Protein AF-A0A2N2NTH6-F1 (afdb_monomer)

Radius of gyration: 16.71 Å; Cα contacts (8 Å, |Δi|>4): 115; chains: 1; bounding box: 36×28×56 Å

Sequence (123 aa):
MNKSISIARGFVLLNAIIWLAFSIIVATGMHPALPDSVFYKWFLAISAFVSAAFLLLLYFLLKNQSKIAFFLTITFLILIALLTMMDDLGWIDFLVLVVTLIPVVILIKEREWFLKTSRTSQR

Secondary structure (DSSP, 8-state):
--HHHHHHHHHHHHHHHHHHHHHHHHHTT--TTS-S-HHHHHHHHHHHHHHHHHHHHHHHHTTS--HHHHHHHHHHHHHHHHHHHHS---HHHHHHHHHHHHHHHHHHHTHHHHH--------

Mean predicted aligned error: 5.78 Å

Solvent-accessible surface area (backbone atoms only — not comparable to full-atom values): 6597 Å² total; per-residue (Å²): 129,59,68,67,56,55,50,27,36,50,36,36,41,50,50,16,51,52,31,38,52,48,14,52,37,36,63,71,62,69,46,89,85,61,71,86,48,65,67,58,34,50,52,50,15,50,53,26,38,53,50,14,53,50,31,47,50,44,39,59,42,60,76,46,71,35,52,64,40,51,53,51,46,44,54,49,38,51,52,50,39,52,54,48,64,73,43,88,75,42,76,65,43,51,51,52,37,51,53,43,46,52,29,44,56,47,47,64,73,49,37,63,71,31,61,60,69,77,89,72,74,97,125

pLDDT: mean 88.42, std 12.05, range [39.12, 97.62]

Structure (mmCIF, N/CA/C/O backbone):
data_AF-A0A2N2NTH6-F1
#
_entry.id   AF-A0A2N2NTH6-F1
#
loop_
_atom_site.group_PDB
_atom_site.id
_atom_site.type_symbol
_atom_site.label_atom_id
_atom_site.label_alt_id
_atom_site.label_comp_id
_atom_site.label_asym_id
_atom_site.label_entity_id
_atom_site.label_seq_id
_atom_site.pdbx_PDB_ins_code
_atom_site.Cartn_x
_atom_site.Cartn_y
_atom_site.Cartn_z
_atom_site.occupancy
_atom_site.B_iso_or_equiv
_atom_site.auth_seq_id
_atom_site.auth_comp_id
_atom_site.auth_asym_id
_atom_site.auth_atom_id
_atom_site.pdbx_PDB_model_num
ATOM 1 N N . MET A 1 1 ? -4.672 -6.444 20.009 1.00 66.38 1 MET A N 1
ATOM 2 C CA . MET A 1 1 ? -4.929 -6.060 18.601 1.00 66.38 1 MET A CA 1
ATOM 3 C C . MET A 1 1 ? -5.855 -7.112 18.011 1.00 66.38 1 MET 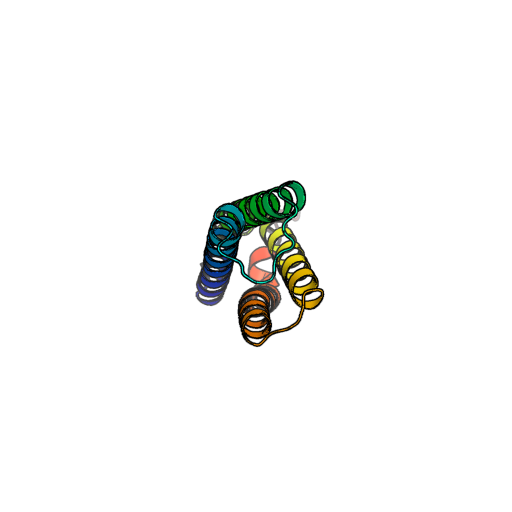A C 1
ATOM 5 O O . MET A 1 1 ? -5.578 -8.289 18.218 1.00 66.38 1 MET A O 1
ATOM 9 N N . ASN A 1 2 ? -6.963 -6.725 17.371 1.00 80.19 2 ASN A N 1
ATOM 10 C CA . ASN A 1 2 ? -7.907 -7.687 16.787 1.00 80.19 2 ASN A CA 1
ATOM 11 C C . ASN A 1 2 ? -7.186 -8.546 15.736 1.00 80.19 2 ASN A C 1
ATOM 13 O O . ASN A 1 2 ? -6.356 -8.025 14.986 1.00 80.19 2 ASN A O 1
ATOM 17 N N . LYS A 1 3 ? -7.501 -9.848 15.664 1.00 88.50 3 LYS A N 1
ATOM 18 C CA . LYS A 1 3 ? -6.891 -10.761 14.678 1.00 88.50 3 LYS A CA 1
ATOM 19 C C . LYS A 1 3 ? -7.094 -10.243 13.245 1.00 88.50 3 LYS A C 1
ATOM 21 O O . LYS A 1 3 ? -6.133 -10.202 12.485 1.00 88.50 3 LYS A O 1
ATOM 26 N N . SER A 1 4 ? -8.285 -9.726 12.932 1.00 89.69 4 SER A N 1
ATOM 27 C CA . SER A 1 4 ? -8.626 -9.092 11.648 1.00 89.69 4 SER A CA 1
ATOM 28 C C . SER A 1 4 ? -7.677 -7.947 11.277 1.00 89.69 4 SER A C 1
ATOM 30 O O . SER A 1 4 ? -7.194 -7.869 10.154 1.00 89.69 4 SER A O 1
ATOM 32 N N . ILE A 1 5 ? -7.340 -7.081 12.236 1.00 89.38 5 ILE A N 1
ATOM 33 C CA . ILE A 1 5 ? -6.459 -5.927 12.003 1.00 89.38 5 ILE A CA 1
ATOM 34 C C . ILE A 1 5 ? -5.021 -6.386 11.773 1.00 89.38 5 ILE A C 1
ATOM 36 O O . ILE A 1 5 ? -4.321 -5.823 10.937 1.00 89.38 5 ILE A O 1
ATOM 40 N N . SER A 1 6 ? -4.586 -7.448 12.456 1.00 92.38 6 SER A N 1
ATOM 41 C CA . SER A 1 6 ? -3.291 -8.073 12.171 1.00 92.38 6 SER A CA 1
ATOM 42 C C . SER A 1 6 ? -3.221 -8.604 10.739 1.00 92.38 6 SER A C 1
ATOM 44 O O . SER A 1 6 ? -2.197 -8.437 10.083 1.00 92.38 6 SER A O 1
ATOM 46 N N . ILE A 1 7 ? -4.311 -9.202 10.248 1.00 94.25 7 ILE A N 1
ATOM 47 C CA . ILE A 1 7 ? -4.420 -9.686 8.867 1.00 94.25 7 ILE A CA 1
ATOM 48 C C . ILE A 1 7 ? -4.374 -8.505 7.891 1.00 94.25 7 ILE A C 1
ATOM 50 O O . ILE A 1 7 ? -3.555 -8.518 6.978 1.00 94.25 7 ILE A O 1
ATOM 54 N N . ALA A 1 8 ? -5.162 -7.446 8.117 1.00 94.56 8 ALA A N 1
ATOM 55 C CA . ALA A 1 8 ? -5.131 -6.244 7.278 1.00 94.56 8 ALA A CA 1
ATOM 56 C C . ALA A 1 8 ? -3.729 -5.621 7.214 1.00 94.56 8 ALA A C 1
ATOM 58 O O . ALA A 1 8 ? -3.255 -5.275 6.137 1.00 94.56 8 ALA A O 1
ATOM 59 N N . ARG A 1 9 ? -3.025 -5.547 8.351 1.00 94.75 9 ARG A N 1
ATOM 60 C CA . ARG A 1 9 ? -1.625 -5.100 8.405 1.00 94.75 9 ARG A CA 1
ATOM 61 C C . ARG A 1 9 ? -0.705 -6.004 7.586 1.00 94.75 9 ARG A C 1
ATOM 63 O O . ARG A 1 9 ? 0.144 -5.489 6.870 1.00 94.75 9 ARG A O 1
ATOM 70 N N . GLY A 1 10 ? -0.893 -7.321 7.649 1.00 96.12 10 GLY A N 1
ATOM 71 C CA . GLY A 1 10 ? -0.173 -8.272 6.800 1.00 96.12 10 GLY A CA 1
ATOM 72 C C . GLY A 1 10 ? -0.375 -7.993 5.308 1.00 96.12 10 GLY A C 1
ATOM 73 O O . GLY A 1 10 ? 0.598 -7.946 4.563 1.00 96.12 10 GLY A O 1
ATOM 74 N N . PHE A 1 11 ? -1.607 -7.710 4.880 1.00 96.44 11 PHE A N 1
ATOM 75 C CA . PHE A 1 11 ? -1.892 -7.328 3.493 1.00 96.44 11 PHE A CA 1
ATOM 76 C C . PHE A 1 11 ? -1.298 -5.967 3.107 1.00 96.44 11 PHE A C 1
ATOM 78 O O . PHE A 1 11 ? -0.789 -5.823 2.000 1.00 96.44 11 PHE A O 1
ATOM 85 N N . VAL A 1 12 ? -1.306 -4.972 4.000 1.00 96.50 12 VAL A N 1
ATOM 86 C CA . VAL A 1 12 ? -0.625 -3.685 3.755 1.00 96.50 12 VAL A CA 1
ATOM 87 C C . VAL A 1 12 ? 0.881 -3.891 3.584 1.00 96.50 12 VAL A C 1
ATOM 89 O O . VAL A 1 12 ? 1.477 -3.319 2.674 1.00 96.50 12 VAL A O 1
ATOM 92 N N . LEU A 1 13 ? 1.491 -4.751 4.404 1.00 97.31 13 LEU A N 1
ATOM 93 C CA . LEU A 1 13 ? 2.902 -5.110 4.269 1.00 97.31 13 LEU A CA 1
ATOM 94 C C . LEU A 1 13 ? 3.177 -5.849 2.953 1.00 97.31 13 LEU A C 1
ATOM 96 O O . LEU A 1 13 ? 4.159 -5.550 2.282 1.00 97.31 13 LEU A O 1
ATOM 100 N N . LEU A 1 14 ? 2.298 -6.771 2.556 1.00 97.25 14 LEU A N 1
ATOM 101 C CA . LEU A 1 14 ? 2.399 -7.454 1.268 1.00 97.25 14 LEU A CA 1
ATOM 102 C C . LEU A 1 14 ? 2.343 -6.458 0.102 1.00 97.25 14 LEU A C 1
ATOM 104 O O . LEU A 1 14 ? 3.176 -6.536 -0.795 1.00 97.25 14 LEU A O 1
ATOM 108 N N . ASN A 1 15 ? 1.435 -5.478 0.148 1.00 96.88 15 ASN A N 1
ATOM 109 C CA . ASN A 1 15 ? 1.398 -4.396 -0.840 1.00 96.88 15 ASN A CA 1
ATOM 110 C C . ASN A 1 15 ? 2.713 -3.600 -0.839 1.00 96.88 15 ASN A C 1
ATOM 112 O O . ASN A 1 15 ? 3.244 -3.320 -1.907 1.00 96.88 15 ASN A O 1
ATOM 116 N N . ALA A 1 16 ? 3.284 -3.289 0.330 1.00 97.12 16 ALA A N 1
ATOM 117 C CA . ALA A 1 16 ? 4.570 -2.592 0.404 1.00 97.12 16 ALA A CA 1
ATOM 118 C C . ALA A 1 16 ? 5.689 -3.379 -0.301 1.00 97.12 16 ALA A C 1
ATOM 120 O O . ALA A 1 16 ? 6.481 -2.799 -1.040 1.00 97.12 16 ALA A O 1
ATOM 121 N N . ILE A 1 17 ? 5.726 -4.703 -0.116 1.00 97.62 17 ILE A N 1
ATOM 122 C CA . ILE A 1 17 ? 6.698 -5.590 -0.769 1.00 97.62 17 ILE A CA 1
ATOM 123 C C . ILE A 1 17 ? 6.479 -5.626 -2.285 1.00 97.62 17 ILE A C 1
ATOM 125 O O . ILE A 1 17 ? 7.450 -5.519 -3.028 1.00 97.62 17 ILE A O 1
ATOM 129 N N . ILE A 1 18 ? 5.230 -5.737 -2.750 1.00 95.44 18 ILE A N 1
ATOM 130 C CA . ILE A 1 18 ? 4.893 -5.732 -4.184 1.00 95.44 18 ILE A CA 1
ATOM 131 C C . ILE A 1 18 ? 5.363 -4.428 -4.839 1.00 95.44 18 ILE A C 1
ATOM 133 O O . ILE A 1 18 ? 6.070 -4.462 -5.843 1.00 95.44 18 ILE A O 1
ATOM 137 N N . TRP A 1 19 ? 5.037 -3.282 -4.239 1.00 95.56 19 TRP A N 1
ATOM 138 C CA . TRP A 1 19 ? 5.433 -1.968 -4.749 1.00 95.56 19 TRP A CA 1
ATOM 139 C C . TRP A 1 19 ? 6.955 -1.760 -4.726 1.00 95.56 19 TRP A C 1
ATOM 141 O O . TRP A 1 19 ? 7.513 -1.160 -5.646 1.00 95.56 19 TRP A O 1
ATOM 151 N N . LEU A 1 20 ? 7.650 -2.304 -3.722 1.00 96.50 20 LEU A N 1
ATOM 152 C CA . LEU A 1 20 ? 9.112 -2.280 -3.664 1.00 96.50 20 LEU A CA 1
ATOM 153 C C . LEU A 1 20 ? 9.736 -3.154 -4.760 1.00 96.50 20 LEU A C 1
ATOM 155 O O . LEU A 1 20 ? 10.670 -2.722 -5.432 1.00 96.50 20 LEU A O 1
ATOM 159 N N . ALA A 1 21 ? 9.209 -4.362 -4.965 1.00 95.00 21 ALA A N 1
ATOM 160 C CA . ALA A 1 21 ? 9.656 -5.251 -6.031 1.00 95.00 21 ALA A CA 1
ATOM 161 C C . ALA A 1 21 ? 9.440 -4.608 -7.408 1.00 95.00 21 ALA A C 1
ATOM 163 O O . ALA A 1 21 ? 10.357 -4.604 -8.227 1.00 95.00 21 ALA A O 1
ATOM 164 N N . PHE A 1 22 ? 8.277 -3.987 -7.632 1.00 91.88 22 PHE A N 1
ATOM 165 C CA . PHE A 1 22 ? 7.989 -3.240 -8.854 1.00 91.88 22 PHE A CA 1
ATOM 166 C C . PHE A 1 22 ? 8.987 -2.097 -9.066 1.00 91.88 22 PHE A C 1
ATOM 168 O O . PHE A 1 22 ? 9.579 -1.998 -10.137 1.00 91.88 22 PHE A O 1
ATOM 175 N N . SER A 1 23 ? 9.266 -1.296 -8.032 1.00 94.19 23 SER A N 1
ATOM 176 C CA . SER A 1 23 ? 10.283 -0.239 -8.095 1.00 94.19 23 SER A CA 1
ATOM 177 C C . SER A 1 23 ? 11.645 -0.758 -8.574 1.00 94.19 23 SER A C 1
ATOM 179 O O . SER A 1 23 ? 12.246 -0.168 -9.472 1.00 94.19 23 SER A O 1
ATOM 181 N N . ILE A 1 24 ? 12.107 -1.893 -8.036 1.00 93.75 24 ILE A N 1
ATOM 182 C CA . ILE A 1 24 ? 13.385 -2.514 -8.417 1.00 93.75 24 ILE A CA 1
ATOM 183 C C . ILE A 1 24 ? 13.347 -3.011 -9.868 1.00 93.75 24 ILE A C 1
ATOM 185 O O . ILE A 1 24 ? 14.288 -2.766 -10.624 1.00 93.75 24 ILE A O 1
ATOM 189 N N . ILE A 1 25 ? 12.268 -3.683 -10.279 1.00 91.75 25 ILE A N 1
ATOM 190 C CA . ILE A 1 25 ? 12.092 -4.191 -11.650 1.00 91.75 25 ILE A CA 1
ATOM 191 C C . ILE A 1 25 ? 12.133 -3.040 -12.663 1.00 91.75 25 ILE A C 1
ATOM 193 O O . ILE A 1 25 ? 12.804 -3.136 -13.691 1.00 91.75 25 ILE A O 1
ATOM 197 N N . VAL A 1 26 ? 11.462 -1.928 -12.358 1.00 90.94 26 VAL A N 1
ATOM 198 C CA . VAL A 1 26 ? 11.448 -0.742 -13.219 1.00 90.94 26 VAL A CA 1
ATOM 199 C C . VAL A 1 26 ? 12.815 -0.054 -13.242 1.00 90.94 26 VAL A C 1
ATOM 201 O O . VAL A 1 26 ? 13.317 0.261 -14.321 1.00 90.94 26 VAL A O 1
ATOM 204 N N . ALA A 1 27 ? 13.454 0.133 -12.083 1.00 89.12 27 ALA A N 1
ATOM 205 C CA . ALA A 1 27 ? 14.763 0.785 -11.974 1.00 89.12 27 ALA A CA 1
ATOM 206 C C . ALA A 1 27 ? 15.877 0.025 -12.713 1.00 89.12 27 ALA A C 1
ATOM 208 O O . ALA A 1 27 ? 16.787 0.633 -13.269 1.00 89.12 27 ALA A O 1
ATOM 209 N N . THR A 1 28 ? 15.798 -1.306 -12.736 1.00 88.94 28 THR A N 1
ATOM 210 C CA . THR A 1 28 ? 16.750 -2.181 -13.440 1.00 88.94 28 THR A CA 1
ATOM 211 C C . THR A 1 28 ? 16.430 -2.351 -14.926 1.00 88.94 28 THR A C 1
ATOM 213 O O . THR A 1 28 ? 17.184 -3.005 -15.641 1.00 88.94 28 THR A O 1
ATOM 216 N N . GLY A 1 29 ? 15.327 -1.769 -15.410 1.00 83.56 29 GLY A N 1
ATOM 217 C CA . GLY A 1 29 ? 14.907 -1.890 -16.804 1.00 83.56 29 GLY A CA 1
ATOM 218 C C . GLY A 1 29 ? 14.440 -3.295 -17.190 1.00 83.56 29 GLY A C 1
ATOM 219 O O . GLY A 1 29 ? 14.336 -3.585 -18.377 1.00 83.56 29 GLY A O 1
ATOM 220 N N . MET A 1 30 ? 14.138 -4.156 -16.214 1.00 82.12 30 MET A N 1
ATOM 221 C CA . MET A 1 30 ? 13.667 -5.524 -16.452 1.00 82.12 30 MET A CA 1
ATOM 222 C C . MET A 1 30 ? 12.185 -5.591 -16.846 1.00 82.12 30 MET A C 1
ATOM 224 O O . MET A 1 30 ? 11.690 -6.677 -17.131 1.00 82.12 30 MET A O 1
ATOM 228 N N . HIS A 1 31 ? 11.463 -4.465 -16.852 1.00 74.88 31 HIS A N 1
ATOM 229 C CA . HIS A 1 31 ? 10.055 -4.421 -17.243 1.00 74.88 31 HIS A CA 1
ATOM 230 C C . HIS A 1 31 ? 9.910 -4.327 -18.776 1.00 74.88 31 HIS A C 1
ATOM 232 O O . HIS A 1 31 ? 10.153 -3.254 -19.337 1.00 74.88 31 HIS A O 1
ATOM 238 N N . PRO A 1 32 ? 9.483 -5.399 -19.472 1.00 68.62 32 PRO A N 1
ATOM 239 C CA . PRO A 1 32 ? 9.515 -5.468 -20.936 1.00 68.62 32 PRO A CA 1
ATOM 240 C C . PRO A 1 32 ? 8.508 -4.535 -21.625 1.00 68.62 32 PRO A C 1
ATOM 242 O O . PRO A 1 32 ? 8.667 -4.236 -22.802 1.00 68.62 32 PRO A O 1
ATOM 245 N N . ALA A 1 33 ? 7.482 -4.073 -20.903 1.00 72.06 33 ALA A N 1
ATOM 246 C CA . ALA A 1 33 ? 6.418 -3.228 -21.448 1.00 72.06 33 ALA A CA 1
ATOM 247 C C . ALA A 1 33 ? 6.652 -1.712 -21.276 1.00 72.06 33 ALA A C 1
ATOM 249 O O . ALA A 1 33 ? 5.817 -0.921 -21.704 1.00 72.06 33 ALA A O 1
ATOM 250 N N . LEU A 1 34 ? 7.746 -1.279 -20.629 1.00 73.19 34 LEU A N 1
ATOM 251 C CA . LEU A 1 34 ? 7.958 0.150 -20.375 1.00 73.19 34 LEU A CA 1
ATOM 252 C C . LEU A 1 34 ? 8.654 0.860 -21.548 1.00 73.19 34 LEU A C 1
ATOM 254 O O . LEU A 1 34 ? 9.645 0.340 -22.060 1.00 73.19 34 LEU A O 1
ATOM 258 N N . PRO A 1 35 ? 8.218 2.084 -21.914 1.00 75.50 35 PRO A N 1
ATOM 259 C CA . PRO A 1 35 ? 8.886 2.901 -22.923 1.00 75.50 35 PRO A CA 1
ATOM 260 C C . PRO A 1 35 ? 10.370 3.113 -22.609 1.00 75.50 35 PRO A C 1
ATOM 262 O O . PRO A 1 35 ? 10.739 3.297 -21.449 1.00 75.50 35 PRO A O 1
ATOM 265 N N . ASP A 1 36 ? 11.216 3.221 -23.635 1.00 74.19 36 ASP A N 1
ATOM 266 C CA . ASP A 1 36 ? 12.668 3.434 -23.484 1.00 74.19 36 ASP A CA 1
ATOM 267 C C . ASP A 1 36 ? 13.078 4.810 -22.938 1.00 74.19 36 ASP A C 1
ATOM 269 O O . ASP A 1 36 ? 14.261 5.088 -22.735 1.00 74.19 36 ASP A O 1
ATOM 273 N N . SER A 1 37 ? 12.108 5.664 -22.618 1.00 85.06 37 SER A N 1
ATOM 274 C CA . SER A 1 37 ? 12.352 6.920 -21.918 1.00 85.06 37 SER A CA 1
ATOM 275 C C . SER A 1 37 ? 12.945 6.668 -20.529 1.00 85.06 37 SER A C 1
ATOM 277 O O . SER A 1 37 ? 12.260 6.249 -19.594 1.00 85.06 37 SER A O 1
ATOM 279 N N . VAL A 1 38 ? 14.230 6.996 -20.378 1.00 84.94 38 VAL A N 1
ATOM 280 C CA . VAL A 1 38 ? 14.964 6.916 -19.105 1.00 84.94 38 VAL A CA 1
ATOM 281 C C . VAL A 1 38 ? 14.266 7.734 -18.016 1.00 84.94 38 VAL A C 1
ATOM 283 O O . VAL A 1 38 ? 14.126 7.270 -16.887 1.00 84.94 38 VAL A O 1
ATOM 286 N N . PHE A 1 39 ? 13.770 8.926 -18.360 1.00 88.12 39 PHE A N 1
ATOM 287 C CA . PHE A 1 39 ? 13.043 9.783 -17.424 1.00 88.12 39 PHE A CA 1
ATOM 288 C C . PHE A 1 39 ? 11.768 9.108 -16.901 1.00 88.12 39 PHE A C 1
ATOM 290 O O . PHE A 1 39 ? 11.524 9.101 -15.696 1.00 88.12 39 PHE A O 1
ATOM 297 N N . TYR A 1 40 ? 10.983 8.494 -17.791 1.00 87.12 40 TYR A N 1
ATOM 298 C CA . TYR A 1 40 ? 9.740 7.819 -17.420 1.00 87.12 40 TYR A CA 1
ATOM 299 C C . TYR A 1 40 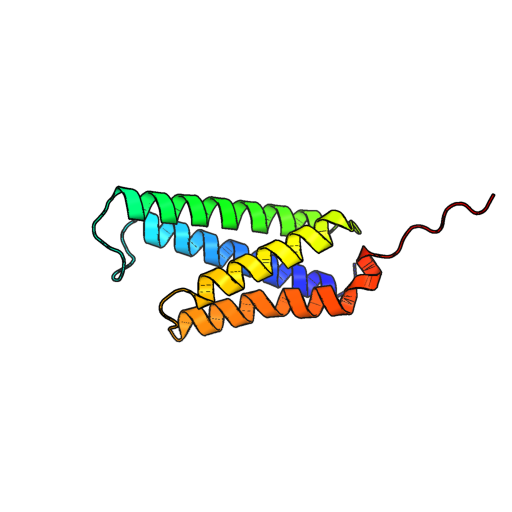? 9.994 6.612 -16.503 1.00 87.12 40 TYR A C 1
ATOM 301 O O . TYR A 1 40 ? 9.325 6.467 -15.480 1.00 87.12 40 TYR A O 1
ATOM 309 N N . LYS A 1 41 ? 11.021 5.803 -16.808 1.00 88.69 41 LYS A N 1
ATOM 310 C CA . LYS A 1 41 ? 11.441 4.668 -15.964 1.00 88.69 41 LYS A CA 1
ATOM 311 C C . LYS A 1 41 ? 11.802 5.129 -14.548 1.00 88.69 41 LYS A C 1
ATOM 313 O O . LYS A 1 41 ? 11.279 4.590 -13.575 1.00 88.69 41 LYS A O 1
ATOM 318 N N . TRP A 1 42 ? 12.637 6.161 -14.410 1.00 90.44 42 TRP A N 1
ATOM 319 C CA . TRP A 1 42 ? 13.015 6.681 -13.090 1.00 90.44 42 TRP A CA 1
ATOM 320 C C . TRP A 1 42 ? 11.843 7.301 -12.333 1.00 90.44 42 TRP A C 1
ATOM 322 O O . TRP A 1 42 ? 11.720 7.085 -11.128 1.00 90.44 42 TRP A O 1
ATOM 332 N N . PHE A 1 43 ? 10.957 8.022 -13.023 1.00 92.00 43 PHE A N 1
ATOM 333 C CA . PHE A 1 43 ? 9.759 8.583 -12.406 1.00 92.00 43 PHE A CA 1
ATOM 334 C C . PHE A 1 43 ? 8.865 7.488 -11.809 1.00 92.00 43 PHE A C 1
ATOM 336 O O . PHE A 1 43 ? 8.461 7.594 -10.648 1.00 92.00 43 PHE A O 1
ATOM 343 N N . LEU A 1 44 ? 8.612 6.408 -12.556 1.00 91.56 44 LEU A N 1
ATOM 344 C CA . LEU A 1 44 ? 7.833 5.267 -12.072 1.00 91.56 44 LEU A CA 1
ATOM 345 C C . LEU A 1 44 ? 8.542 4.527 -10.935 1.00 91.56 44 LEU A C 1
ATOM 347 O O . LEU A 1 44 ? 7.919 4.247 -9.913 1.00 91.56 44 LEU A O 1
ATOM 351 N N . ALA A 1 45 ? 9.844 4.262 -11.068 1.00 93.56 45 ALA A N 1
ATOM 352 C CA . ALA A 1 45 ? 10.621 3.579 -10.038 1.00 93.56 45 ALA A CA 1
ATOM 353 C C . ALA A 1 45 ? 10.614 4.342 -8.705 1.00 93.56 45 ALA A C 1
ATOM 355 O O . ALA A 1 45 ? 10.379 3.741 -7.654 1.00 93.56 45 ALA A O 1
ATOM 356 N N . ILE A 1 46 ? 10.832 5.662 -8.740 1.00 95.38 46 ILE A N 1
ATOM 357 C CA . ILE A 1 46 ? 10.823 6.519 -7.547 1.00 95.38 46 ILE A CA 1
ATOM 358 C C . ILE A 1 46 ? 9.413 6.589 -6.960 1.00 95.38 46 ILE A C 1
ATOM 360 O O . ILE A 1 46 ? 9.247 6.396 -5.758 1.00 95.38 46 ILE A O 1
ATOM 364 N N . SER A 1 47 ? 8.390 6.802 -7.792 1.00 94.56 47 SER A N 1
ATOM 365 C CA 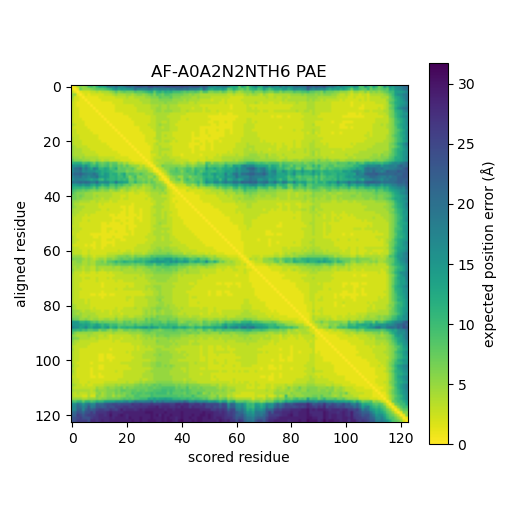. SER A 1 47 ? 6.987 6.821 -7.352 1.00 94.56 47 SER A CA 1
ATOM 366 C C . SER A 1 47 ? 6.594 5.517 -6.656 1.00 94.56 47 SER A C 1
ATOM 368 O O . SER A 1 47 ? 5.962 5.527 -5.595 1.00 94.56 47 SER A O 1
ATOM 370 N N . ALA A 1 48 ? 7.028 4.387 -7.212 1.00 94.69 48 ALA A N 1
ATOM 371 C CA . ALA A 1 48 ? 6.780 3.079 -6.638 1.00 94.69 48 ALA A CA 1
ATOM 372 C C . ALA A 1 48 ? 7.532 2.861 -5.319 1.00 94.69 48 ALA A C 1
ATOM 374 O O . ALA A 1 48 ? 6.956 2.355 -4.355 1.00 94.69 48 ALA A O 1
ATOM 375 N N . PHE A 1 49 ? 8.788 3.308 -5.241 1.00 97.12 49 PHE A N 1
ATOM 376 C CA . PHE A 1 49 ? 9.587 3.244 -4.019 1.00 97.12 49 PHE A CA 1
ATOM 377 C C . PHE A 1 49 ? 8.965 4.070 -2.888 1.00 97.12 49 PHE A C 1
ATOM 379 O O . PHE A 1 49 ? 8.821 3.591 -1.763 1.00 97.12 49 PHE A O 1
ATOM 386 N N . VAL A 1 50 ? 8.548 5.301 -3.193 1.00 97.50 50 VAL A N 1
ATOM 387 C CA . VAL A 1 50 ? 7.868 6.188 -2.241 1.00 97.50 50 VAL A CA 1
ATOM 388 C C . VAL A 1 50 ? 6.562 5.556 -1.764 1.00 97.50 50 VAL A C 1
ATOM 390 O O . VAL A 1 50 ? 6.278 5.569 -0.567 1.00 97.50 50 VAL A O 1
ATOM 393 N N . SER A 1 51 ? 5.801 4.936 -2.669 1.00 96.88 51 SER A N 1
ATOM 394 C CA . SER A 1 51 ? 4.563 4.230 -2.323 1.00 96.88 51 SER A CA 1
ATOM 395 C C . SER A 1 51 ? 4.819 3.042 -1.394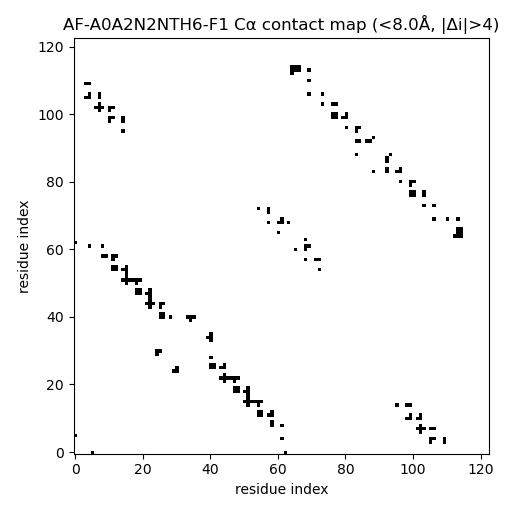 1.00 96.88 51 SER A C 1
ATOM 397 O O . SER A 1 51 ? 4.126 2.889 -0.388 1.00 96.88 51 SER A O 1
ATOM 399 N N . ALA A 1 52 ? 5.861 2.248 -1.660 1.00 97.38 52 ALA A N 1
ATOM 400 C CA . ALA A 1 52 ? 6.282 1.153 -0.790 1.00 97.38 52 ALA A CA 1
ATOM 401 C C . ALA A 1 52 ? 6.694 1.643 0.607 1.00 97.38 52 ALA A C 1
ATOM 403 O O . ALA A 1 52 ? 6.245 1.099 1.619 1.00 97.38 52 ALA A O 1
ATOM 404 N N . ALA A 1 53 ? 7.503 2.705 0.677 1.00 97.56 53 ALA A N 1
ATOM 405 C CA . ALA A 1 53 ? 7.920 3.312 1.938 1.00 97.56 53 ALA A CA 1
ATOM 406 C C . ALA A 1 53 ? 6.721 3.857 2.731 1.00 97.56 53 ALA A C 1
ATOM 408 O O . ALA A 1 53 ? 6.634 3.669 3.948 1.00 97.56 53 ALA A O 1
ATOM 409 N N . PHE A 1 54 ? 5.759 4.479 2.047 1.00 97.50 54 PHE A N 1
ATOM 410 C CA . PHE A 1 54 ? 4.551 4.996 2.677 1.00 97.50 54 PHE A CA 1
ATOM 411 C C . PHE A 1 54 ? 3.629 3.875 3.178 1.00 97.50 54 PHE A C 1
ATOM 413 O O . PHE A 1 54 ? 3.139 3.946 4.303 1.00 97.50 54 PHE A O 1
ATOM 420 N N . LEU A 1 55 ? 3.454 2.786 2.421 1.00 97.38 55 LEU A N 1
ATOM 421 C CA . LEU A 1 55 ? 2.727 1.597 2.889 1.00 97.38 55 LEU A CA 1
ATOM 422 C C . LEU A 1 55 ? 3.387 0.968 4.116 1.00 97.38 55 LEU A C 1
ATOM 424 O O . LEU A 1 55 ? 2.696 0.572 5.054 1.00 97.38 55 LEU A O 1
ATOM 428 N N . LEU A 1 56 ? 4.719 0.909 4.142 1.00 97.38 56 LEU A N 1
ATOM 429 C CA . LEU A 1 56 ? 5.460 0.413 5.296 1.00 97.38 56 LEU A CA 1
ATOM 430 C C . LEU A 1 56 ? 5.242 1.305 6.529 1.00 97.38 56 LEU A C 1
ATOM 432 O O . LEU A 1 56 ? 5.013 0.799 7.628 1.00 97.38 56 LEU A O 1
ATOM 436 N N . LEU A 1 57 ? 5.233 2.628 6.352 1.00 96.56 57 LEU A N 1
ATOM 437 C CA . LEU A 1 57 ? 4.865 3.570 7.408 1.00 96.56 57 LEU A CA 1
ATOM 438 C C . LEU A 1 57 ? 3.436 3.302 7.914 1.00 96.56 57 LEU A C 1
ATOM 440 O O . LEU A 1 57 ? 3.224 3.154 9.119 1.00 96.56 57 LEU A O 1
ATOM 444 N N . LEU A 1 58 ? 2.462 3.158 7.010 1.00 94.69 58 LEU A N 1
ATOM 445 C CA . LEU A 1 58 ? 1.068 2.846 7.352 1.00 94.69 58 LEU A CA 1
ATOM 446 C C . LEU A 1 58 ? 0.930 1.506 8.088 1.00 94.69 58 LEU A C 1
ATOM 448 O O . LEU A 1 58 ? 0.172 1.408 9.054 1.00 94.69 58 LEU A O 1
ATOM 452 N N . TYR A 1 59 ? 1.713 0.492 7.714 1.00 95.69 59 TYR A N 1
ATOM 453 C CA . TYR A 1 59 ? 1.778 -0.788 8.421 1.00 95.69 59 TYR A CA 1
ATOM 454 C C . TYR A 1 59 ? 2.144 -0.622 9.905 1.00 95.69 59 TYR A C 1
ATOM 456 O O . TYR A 1 59 ? 1.563 -1.296 10.771 1.00 95.69 59 TYR A O 1
ATOM 464 N N . PHE A 1 60 ? 3.085 0.271 10.222 1.00 94.69 60 PHE A N 1
ATOM 465 C CA . PHE A 1 60 ? 3.438 0.588 11.606 1.00 94.69 60 PHE A CA 1
ATOM 466 C C . PHE A 1 60 ? 2.362 1.437 12.287 1.00 94.69 60 PHE A C 1
ATOM 468 O O . PHE A 1 60 ? 1.980 1.134 13.419 1.00 94.69 60 PHE A O 1
ATOM 475 N N . LEU A 1 61 ? 1.814 2.440 11.595 1.00 91.62 61 LEU A N 1
ATOM 476 C CA . LEU A 1 61 ? 0.782 3.329 12.136 1.00 91.62 61 LEU A CA 1
ATOM 477 C C . LEU A 1 61 ? -0.524 2.598 12.474 1.00 91.62 61 LEU A C 1
ATOM 479 O O . LEU A 1 61 ? -1.146 2.915 13.485 1.00 91.62 61 LEU A O 1
ATOM 483 N N . LEU A 1 62 ? -0.913 1.588 11.692 1.00 90.81 62 LEU A N 1
ATOM 484 C CA . LEU A 1 62 ? -2.104 0.762 11.937 1.00 90.81 62 LEU A CA 1
ATOM 485 C C . LEU A 1 62 ? -2.037 -0.057 13.234 1.00 90.81 62 LEU A C 1
ATOM 487 O O . LEU A 1 62 ? -3.056 -0.587 13.678 1.00 90.81 62 LEU A O 1
ATOM 491 N N . LYS A 1 63 ? -0.858 -0.185 13.861 1.00 88.75 63 LYS A N 1
ATOM 492 C CA . LYS A 1 63 ? -0.743 -0.760 15.211 1.00 88.75 63 LYS A CA 1
ATOM 493 C C . LYS A 1 63 ? -1.442 0.123 16.250 1.00 88.75 63 LYS A C 1
ATOM 495 O O . LYS A 1 63 ? -1.929 -0.388 17.259 1.00 88.75 63 LYS A O 1
ATOM 500 N N . ASN A 1 64 ? -1.495 1.427 15.997 1.00 83.25 64 ASN A N 1
ATOM 501 C CA . ASN A 1 64 ? -2.107 2.405 16.878 1.00 83.25 64 ASN A CA 1
ATOM 502 C C . ASN A 1 64 ? -3.599 2.530 16.533 1.00 83.25 64 ASN A C 1
ATOM 504 O O . ASN A 1 64 ? -3.974 2.530 15.361 1.00 83.25 64 ASN A O 1
ATOM 508 N N . GLN A 1 65 ? -4.459 2.688 17.543 1.00 83.38 65 GLN A N 1
ATOM 509 C CA . GLN A 1 65 ? -5.903 2.947 17.382 1.00 83.38 65 GLN A CA 1
ATOM 510 C C . GLN A 1 65 ? -6.169 4.389 16.908 1.00 83.38 65 GLN A C 1
ATOM 512 O O . GLN A 1 65 ? -6.936 5.136 17.508 1.00 83.38 65 GLN A O 1
ATOM 517 N N . SER A 1 66 ? -5.472 4.822 15.859 1.00 87.06 66 SER A N 1
ATOM 518 C CA . SER A 1 66 ? -5.544 6.186 15.349 1.00 87.06 66 SER A CA 1
ATOM 519 C C . SER A 1 66 ? -6.544 6.287 14.205 1.00 87.06 66 SER A C 1
ATOM 521 O O . SER A 1 66 ? -6.430 5.589 13.195 1.00 87.06 66 SER A O 1
ATOM 523 N N . LYS A 1 67 ? -7.474 7.239 14.328 1.00 90.31 67 LYS A N 1
ATOM 524 C CA . LYS A 1 67 ? -8.395 7.624 13.249 1.00 90.31 67 LYS A CA 1
ATOM 525 C C . LYS A 1 67 ? -7.636 8.067 11.997 1.00 90.31 67 LYS A C 1
ATOM 527 O O . LYS A 1 67 ? -8.035 7.736 10.887 1.00 90.31 67 LYS A O 1
ATOM 532 N N . ILE A 1 68 ? -6.520 8.774 12.181 1.00 91.25 68 ILE A N 1
ATOM 533 C CA . ILE A 1 68 ? -5.686 9.267 11.078 1.00 91.25 68 ILE A CA 1
ATOM 534 C C . ILE A 1 68 ? -5.063 8.089 10.326 1.00 91.25 68 ILE A C 1
ATOM 536 O O . ILE A 1 68 ? -5.142 8.045 9.104 1.00 91.25 68 ILE A O 1
ATOM 540 N N . ALA A 1 69 ? -4.510 7.105 11.045 1.00 91.69 69 ALA A N 1
ATOM 541 C CA . ALA A 1 69 ? -3.925 5.912 10.427 1.00 91.69 69 ALA A CA 1
ATOM 542 C C . ALA A 1 69 ? -4.958 5.136 9.598 1.00 91.69 69 ALA A C 1
ATOM 544 O O . ALA A 1 69 ? -4.658 4.691 8.492 1.00 91.69 69 ALA A O 1
ATOM 545 N N . PHE A 1 70 ? -6.184 5.021 10.111 1.00 93.31 70 PHE A N 1
ATOM 546 C CA . PHE A 1 70 ? -7.296 4.388 9.409 1.00 93.31 70 PHE A CA 1
ATOM 547 C C . PHE A 1 70 ? -7.640 5.096 8.093 1.00 93.31 70 PHE A C 1
ATOM 549 O O . PHE A 1 70 ? -7.601 4.465 7.037 1.00 93.31 70 PHE A O 1
ATOM 556 N N . PHE A 1 71 ? -7.931 6.402 8.145 1.00 95.31 71 PHE A N 1
ATOM 557 C CA . PHE A 1 71 ? -8.316 7.157 6.951 1.00 95.31 71 PHE A CA 1
ATOM 558 C C . PHE A 1 71 ? -7.182 7.228 5.931 1.00 95.31 71 PHE A C 1
ATOM 560 O O . PHE A 1 71 ? -7.421 6.974 4.755 1.00 95.31 71 PHE A O 1
ATOM 567 N N . LEU A 1 72 ? -5.947 7.494 6.369 1.00 95.81 72 LEU A N 1
ATOM 568 C CA . LEU A 1 72 ? -4.790 7.513 5.474 1.00 95.81 72 LEU A CA 1
ATOM 569 C C . LEU A 1 72 ? -4.598 6.174 4.765 1.00 95.81 72 LEU A C 1
ATOM 571 O O . LEU A 1 72 ? -4.382 6.157 3.557 1.00 95.81 72 LEU A O 1
ATOM 575 N N . THR A 1 73 ? -4.712 5.058 5.491 1.00 95.88 73 THR A N 1
ATOM 576 C CA . THR A 1 73 ? -4.494 3.742 4.884 1.00 95.88 73 THR A CA 1
ATOM 577 C C . THR A 1 73 ? -5.574 3.404 3.868 1.00 95.88 73 THR A C 1
ATOM 579 O O . THR A 1 73 ? -5.249 2.966 2.769 1.00 95.88 73 THR A O 1
ATOM 582 N N . ILE A 1 74 ? -6.847 3.635 4.199 1.00 96.44 74 ILE A N 1
ATOM 583 C CA . ILE A 1 74 ? -7.945 3.381 3.259 1.00 96.44 74 ILE A CA 1
ATOM 584 C C . ILE A 1 74 ? -7.799 4.247 2.012 1.00 96.44 74 ILE A C 1
ATOM 586 O O . ILE A 1 74 ? -7.836 3.716 0.907 1.00 96.44 74 ILE A O 1
ATOM 590 N N . THR A 1 75 ? -7.603 5.556 2.178 1.00 96.81 75 THR A N 1
ATOM 591 C CA . THR A 1 75 ? -7.481 6.477 1.044 1.00 96.81 75 THR A CA 1
ATOM 592 C C . THR A 1 75 ? -6.314 6.089 0.145 1.00 96.81 75 THR A C 1
ATOM 594 O O . THR A 1 75 ? -6.466 6.057 -1.073 1.00 96.81 75 THR A O 1
ATOM 597 N N . PHE A 1 76 ? -5.164 5.743 0.728 1.00 97.25 76 PHE A N 1
ATOM 598 C CA . PHE A 1 76 ? -3.988 5.374 -0.051 1.00 97.25 76 PHE A CA 1
ATOM 599 C C . PHE A 1 76 ? -4.161 4.043 -0.792 1.00 97.25 76 PHE A C 1
ATOM 601 O O . PHE A 1 76 ? -3.814 3.950 -1.965 1.00 97.25 76 PHE A O 1
ATOM 608 N N . LEU A 1 77 ? -4.753 3.030 -0.152 1.00 96.81 77 LEU A N 1
ATOM 609 C CA . LEU A 1 77 ? -5.048 1.750 -0.806 1.00 96.81 77 LEU A CA 1
ATOM 610 C C . LEU A 1 77 ? -6.078 1.898 -1.933 1.00 96.81 77 LEU A C 1
ATOM 612 O O . LEU A 1 77 ? -5.932 1.261 -2.969 1.00 96.81 77 LEU A O 1
ATOM 616 N N . ILE A 1 78 ? -7.095 2.748 -1.760 1.00 96.88 78 ILE A N 1
ATOM 617 C CA . ILE A 1 78 ? -8.059 3.052 -2.828 1.00 96.88 78 ILE A CA 1
ATOM 618 C C . ILE A 1 78 ? -7.358 3.754 -3.994 1.00 96.88 78 ILE A C 1
ATOM 620 O O . ILE A 1 78 ? -7.599 3.401 -5.142 1.00 96.88 78 ILE A O 1
ATOM 624 N N . LEU A 1 79 ? -6.474 4.714 -3.715 1.00 96.06 79 LEU A 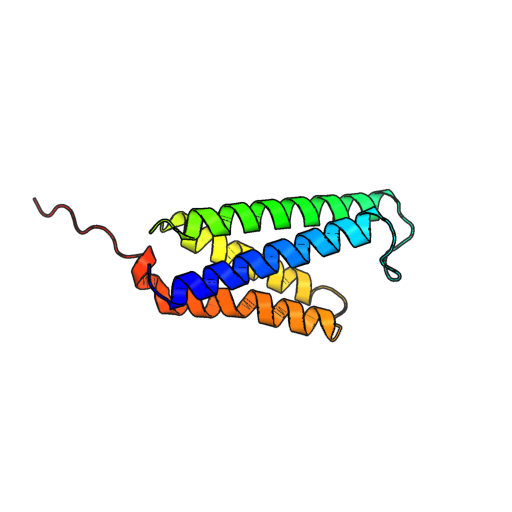N 1
ATOM 625 C CA . LEU A 1 79 ? -5.703 5.396 -4.752 1.00 96.06 79 LEU A CA 1
ATOM 626 C C . LEU A 1 79 ? -4.818 4.413 -5.529 1.00 96.06 79 LEU A C 1
ATOM 628 O O . LEU A 1 79 ? -4.828 4.440 -6.754 1.00 96.06 79 LEU A O 1
ATOM 632 N N . ILE A 1 80 ? -4.118 3.510 -4.835 1.00 94.69 80 ILE A N 1
ATOM 633 C CA . ILE A 1 80 ? -3.353 2.421 -5.462 1.00 94.69 80 ILE A CA 1
ATOM 634 C C . ILE A 1 80 ? -4.259 1.566 -6.346 1.00 94.69 80 ILE A C 1
ATOM 636 O O . ILE A 1 80 ? -3.925 1.336 -7.500 1.00 94.69 80 ILE A O 1
ATOM 640 N N . ALA A 1 81 ? -5.413 1.137 -5.832 1.00 94.56 81 ALA A N 1
ATOM 641 C CA . ALA A 1 81 ? -6.353 0.314 -6.585 1.00 94.56 81 ALA A CA 1
ATOM 642 C C . ALA A 1 81 ? -6.831 1.014 -7.869 1.00 94.56 81 ALA A C 1
ATOM 644 O O . ALA A 1 81 ? -6.882 0.388 -8.923 1.00 94.56 81 ALA A O 1
ATOM 645 N N . LEU A 1 82 ? -7.129 2.316 -7.801 1.00 94.44 82 LEU A N 1
ATOM 646 C CA . LEU A 1 82 ? -7.497 3.108 -8.976 1.00 94.44 82 LEU A CA 1
ATOM 647 C C . LEU A 1 82 ? -6.349 3.201 -9.984 1.00 94.44 82 LEU A C 1
ATOM 649 O O . LEU A 1 82 ? -6.588 3.014 -11.171 1.00 94.44 82 LEU A O 1
ATOM 653 N N . LEU A 1 83 ? -5.114 3.438 -9.527 1.00 90.69 83 LEU A N 1
ATOM 654 C CA . LEU A 1 83 ? -3.942 3.464 -10.407 1.00 90.69 83 LEU A CA 1
ATOM 655 C C . LEU A 1 83 ? -3.722 2.114 -11.098 1.00 90.69 83 LEU A C 1
ATOM 657 O O . LEU A 1 83 ? -3.496 2.090 -12.300 1.00 90.69 83 LEU A O 1
ATOM 661 N N . THR A 1 84 ? -3.858 1.002 -10.372 1.00 89.50 84 THR A N 1
ATOM 662 C CA . THR A 1 84 ? -3.765 -0.351 -10.943 1.00 89.50 84 THR A CA 1
ATOM 663 C C . THR A 1 84 ? -4.858 -0.615 -11.982 1.00 89.50 84 THR A C 1
ATOM 665 O O . THR A 1 84 ? -4.616 -1.315 -12.954 1.00 89.50 84 THR A O 1
ATOM 668 N N . MET A 1 85 ? -6.055 -0.043 -11.817 1.00 88.94 85 MET A N 1
ATOM 669 C CA . MET A 1 85 ? -7.132 -0.155 -12.810 1.00 88.94 85 MET A CA 1
ATOM 670 C C . MET A 1 85 ? -6.928 0.713 -14.055 1.00 88.94 85 MET A C 1
ATOM 672 O O . MET A 1 85 ? -7.555 0.444 -15.076 1.00 88.94 85 MET A O 1
ATOM 676 N N . MET A 1 86 ? -6.132 1.779 -13.953 1.00 87.50 86 MET A N 1
ATOM 677 C CA . MET A 1 86 ? -5.808 2.658 -15.080 1.00 87.50 86 MET A CA 1
ATOM 678 C C . MET A 1 86 ? -4.674 2.115 -15.949 1.00 87.50 86 MET A C 1
ATOM 680 O O . MET A 1 86 ? -4.475 2.624 -17.050 1.00 87.50 86 MET A O 1
ATOM 684 N N . ASP A 1 87 ? -3.930 1.134 -15.445 1.00 79.94 87 ASP A N 1
ATOM 685 C CA . ASP A 1 87 ? -2.925 0.414 -16.217 1.00 79.94 87 ASP A CA 1
ATOM 686 C C . ASP A 1 87 ? -3.586 -0.618 -17.148 1.00 79.94 87 ASP A C 1
ATOM 688 O O . ASP A 1 87 ? -4.786 -0.902 -17.043 1.00 79.94 87 ASP A O 1
ATOM 692 N N . ASP A 1 88 ? -2.806 -1.199 -18.057 1.00 77.75 88 ASP A N 1
ATOM 693 C CA . ASP A 1 88 ? -3.265 -2.302 -18.900 1.00 77.75 88 ASP A CA 1
ATOM 694 C C . ASP A 1 88 ? -3.580 -3.519 -18.019 1.00 77.75 88 ASP A C 1
ATOM 696 O O . ASP A 1 88 ? -2.692 -4.268 -17.625 1.00 77.75 88 ASP A O 1
ATOM 700 N N . LEU A 1 89 ? -4.866 -3.707 -17.697 1.00 72.75 89 LEU A N 1
ATOM 701 C CA . LEU A 1 89 ? -5.360 -4.740 -16.783 1.00 72.75 89 LEU A CA 1
ATOM 702 C C . LEU A 1 89 ? -5.018 -6.160 -17.266 1.00 72.75 89 LEU A C 1
ATOM 704 O O . LEU A 1 89 ? -5.803 -6.822 -17.952 1.00 72.75 89 LEU A O 1
ATOM 708 N N . GLY A 1 90 ? -3.856 -6.655 -16.848 1.00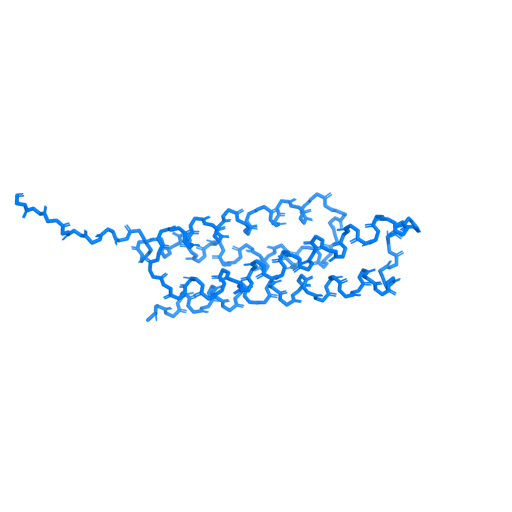 84.81 90 GLY A N 1
ATOM 709 C CA . GLY A 1 90 ? -3.454 -8.042 -16.975 1.00 84.81 90 GLY A CA 1
ATOM 710 C C . GLY A 1 90 ? -3.923 -8.896 -15.797 1.00 84.81 90 GLY A C 1
ATOM 711 O O . GLY A 1 90 ? -4.447 -8.427 -14.783 1.00 84.81 90 GLY A O 1
ATOM 712 N N . TRP A 1 91 ? -3.681 -10.205 -15.894 1.00 88.56 91 TRP A N 1
ATOM 713 C CA . TRP A 1 91 ? -3.958 -11.137 -14.794 1.00 88.56 91 TRP A CA 1
ATOM 714 C C . TRP A 1 91 ? -3.173 -10.804 -13.519 1.00 88.56 91 TRP A C 1
ATOM 716 O O . TRP A 1 91 ? -3.674 -11.020 -12.416 1.00 88.56 91 TRP A O 1
ATOM 726 N N . ILE A 1 92 ? -1.952 -10.277 -13.663 1.00 88.00 92 ILE A N 1
ATOM 727 C CA . ILE A 1 92 ? -1.113 -9.871 -12.530 1.00 88.00 92 ILE A CA 1
ATOM 728 C C . ILE A 1 92 ? -1.720 -8.645 -11.846 1.00 88.00 92 ILE A C 1
ATOM 730 O O . ILE A 1 92 ? -1.876 -8.656 -10.626 1.00 88.00 92 ILE A O 1
ATOM 734 N N . ASP A 1 93 ? -2.145 -7.642 -12.612 1.00 88.69 93 ASP A N 1
ATOM 735 C CA . ASP A 1 93 ? -2.755 -6.420 -12.078 1.00 88.69 93 ASP A CA 1
ATOM 736 C C . ASP A 1 93 ? -4.072 -6.720 -11.372 1.00 88.69 93 ASP A C 1
ATOM 738 O O . ASP A 1 93 ? -4.334 -6.191 -10.295 1.00 88.69 93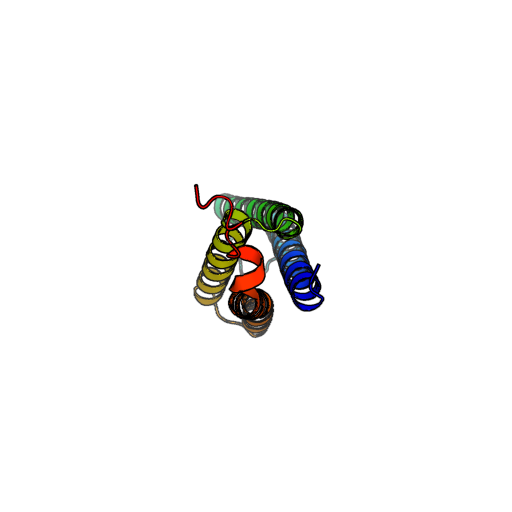 ASP A O 1
ATOM 742 N N . PHE A 1 94 ? -4.857 -7.664 -11.900 1.00 92.12 94 PHE A N 1
ATOM 743 C CA . PHE A 1 94 ? -6.052 -8.157 -11.222 1.00 92.12 94 PHE A CA 1
ATOM 744 C C . PHE A 1 94 ? -5.732 -8.788 -9.857 1.00 92.12 94 PHE A C 1
ATOM 746 O O .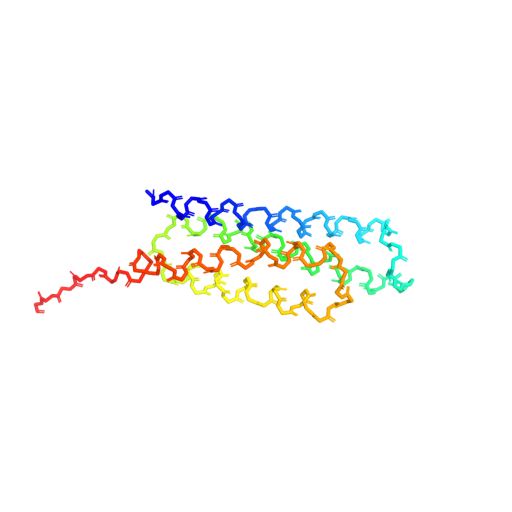 PHE A 1 94 ? -6.408 -8.504 -8.865 1.00 92.12 94 PHE A O 1
ATOM 753 N N . LEU A 1 95 ? -4.690 -9.623 -9.769 1.00 93.25 95 LEU A N 1
ATOM 754 C CA . LEU A 1 95 ? -4.267 -10.210 -8.494 1.00 93.25 95 LEU A CA 1
ATOM 755 C C . LEU A 1 95 ? -3.779 -9.140 -7.512 1.00 93.25 95 LEU A C 1
ATOM 757 O O . LEU A 1 95 ? -4.162 -9.176 -6.340 1.00 93.25 95 LEU A O 1
ATOM 761 N N . VAL A 1 96 ? -2.976 -8.181 -7.981 1.00 92.50 96 VAL A N 1
ATOM 762 C CA . VAL A 1 96 ? -2.503 -7.056 -7.163 1.00 92.50 96 VAL A CA 1
ATOM 763 C C . VAL A 1 96 ? -3.689 -6.239 -6.656 1.00 92.50 96 VAL A C 1
ATOM 765 O O . VAL A 1 96 ? -3.783 -6.003 -5.455 1.00 92.50 96 VAL A O 1
ATOM 768 N N . LEU A 1 97 ? -4.653 -5.921 -7.521 1.00 94.81 97 LEU A N 1
ATOM 769 C CA . LEU A 1 97 ? -5.876 -5.204 -7.173 1.00 94.81 97 LEU A CA 1
ATOM 770 C C . LEU A 1 97 ? -6.667 -5.922 -6.071 1.00 94.81 97 LEU A C 1
ATOM 772 O O . LEU A 1 97 ? -7.047 -5.304 -5.075 1.00 94.81 97 LEU A O 1
ATOM 776 N N . VAL A 1 98 ? -6.883 -7.236 -6.195 1.00 95.56 98 VAL A N 1
ATOM 777 C CA . VAL A 1 98 ? -7.561 -8.029 -5.155 1.00 95.56 98 VAL A CA 1
ATOM 778 C C . VAL A 1 98 ? -6.790 -7.963 -3.833 1.00 95.56 98 VAL A C 1
ATOM 780 O O . VAL A 1 98 ? -7.382 -7.708 -2.781 1.00 95.56 98 VAL A O 1
ATOM 783 N N . VAL A 1 99 ? -5.466 -8.130 -3.876 1.00 95.75 99 VAL A N 1
ATOM 784 C CA . VAL A 1 99 ? -4.584 -8.038 -2.702 1.00 95.75 99 VAL A CA 1
ATOM 785 C C . VAL A 1 99 ? -4.621 -6.645 -2.061 1.00 95.75 99 VAL A C 1
ATOM 787 O O . VAL A 1 99 ? -4.550 -6.537 -0.834 1.00 95.75 99 VAL A O 1
ATOM 790 N N . THR A 1 100 ? -4.768 -5.578 -2.845 1.00 95.69 100 THR A N 1
ATOM 791 C CA . THR A 1 100 ? -4.935 -4.202 -2.357 1.00 95.69 100 THR A CA 1
ATOM 792 C C . THR A 1 100 ? -6.313 -3.971 -1.729 1.00 95.69 100 THR A C 1
ATOM 794 O O . THR A 1 100 ? -6.414 -3.284 -0.711 1.00 95.69 100 THR A O 1
ATOM 797 N N . LEU A 1 101 ? -7.382 -4.560 -2.272 1.00 96.69 101 LEU A N 1
ATOM 798 C CA . LEU A 1 101 ? -8.755 -4.328 -1.800 1.00 96.69 101 LEU A CA 1
ATOM 799 C C . LEU A 1 101 ? -9.125 -5.126 -0.541 1.00 96.69 101 LEU A C 1
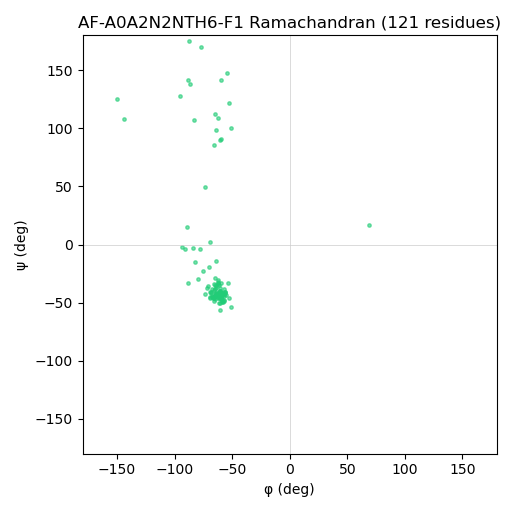ATOM 801 O O . LEU A 1 101 ? -9.919 -4.650 0.274 1.00 96.69 101 LEU A O 1
ATOM 805 N N . ILE A 1 102 ? -8.540 -6.307 -0.324 1.00 96.56 102 ILE A N 1
ATOM 806 C CA . ILE A 1 102 ? -8.768 -7.109 0.893 1.00 96.56 102 ILE A CA 1
ATOM 807 C C . ILE A 1 102 ? -8.567 -6.298 2.191 1.00 96.56 102 ILE A C 1
ATOM 809 O O . ILE A 1 102 ? -9.493 -6.264 3.013 1.00 96.56 102 ILE A O 1
ATOM 813 N N . PRO A 1 103 ? -7.422 -5.621 2.424 1.00 95.50 103 PRO A N 1
ATOM 814 C CA . PRO A 1 103 ? -7.232 -4.832 3.637 1.00 95.50 103 PRO A CA 1
ATOM 815 C C . PRO A 1 103 ? -8.231 -3.677 3.743 1.00 95.50 103 PRO A C 1
ATOM 817 O O . PRO A 1 103 ? -8.659 -3.379 4.854 1.00 95.50 103 PRO A O 1
ATOM 820 N N . VAL A 1 104 ? -8.672 -3.078 2.630 1.00 96.00 104 VAL A N 1
ATOM 821 C CA . VAL A 1 104 ? -9.710 -2.031 2.643 1.00 96.00 104 VAL A CA 1
ATOM 822 C C . VAL A 1 104 ? -11.014 -2.574 3.226 1.00 96.00 104 VAL A C 1
ATOM 824 O O . VAL A 1 104 ? -11.554 -2.000 4.173 1.00 96.00 104 VAL A O 1
ATOM 827 N N . VAL A 1 105 ? -11.490 -3.721 2.733 1.00 96.81 105 VAL A N 1
ATOM 828 C CA . VAL A 1 105 ? -12.726 -4.354 3.223 1.00 96.81 105 VAL A CA 1
ATOM 829 C C . VAL A 1 105 ? -12.617 -4.701 4.709 1.00 96.81 105 VAL A C 1
ATOM 831 O O . VAL A 1 105 ? -13.552 -4.454 5.476 1.00 96.81 105 VAL A O 1
ATOM 834 N N . ILE A 1 106 ? -11.475 -5.246 5.138 1.00 95.19 106 ILE A N 1
ATOM 835 C CA . ILE A 1 106 ? -11.247 -5.600 6.545 1.00 95.19 106 ILE A CA 1
ATOM 836 C C . ILE A 1 106 ? -11.244 -4.348 7.428 1.00 95.19 106 ILE A C 1
ATOM 838 O O . ILE A 1 106 ? -11.913 -4.331 8.461 1.00 95.19 106 ILE A O 1
ATOM 842 N N . LEU A 1 107 ? -10.530 -3.293 7.027 1.00 93.69 107 LEU A N 1
ATOM 843 C CA . LEU A 1 107 ? -10.461 -2.047 7.788 1.00 93.69 107 LEU A CA 1
ATOM 844 C C . LEU A 1 107 ? -11.848 -1.406 7.916 1.00 93.69 107 LEU A C 1
ATOM 846 O O . LEU A 1 107 ? -12.229 -1.021 9.017 1.00 93.69 107 LEU A O 1
ATOM 850 N N . ILE A 1 108 ? -12.645 -1.357 6.842 1.00 94.88 108 ILE A N 1
ATOM 851 C CA . ILE A 1 108 ? -14.015 -0.812 6.876 1.00 94.88 108 ILE A CA 1
ATOM 852 C C . ILE A 1 108 ? -14.921 -1.609 7.830 1.00 94.88 108 ILE A C 1
ATOM 854 O O . ILE A 1 108 ? -15.716 -1.018 8.574 1.00 94.88 108 ILE A O 1
ATOM 858 N N . LYS A 1 109 ? -14.801 -2.944 7.841 1.00 93.75 109 LYS A N 1
ATOM 859 C CA . LYS A 1 109 ? -15.532 -3.804 8.787 1.00 93.75 109 LYS A CA 1
ATOM 860 C C . LYS A 1 109 ? -15.133 -3.515 10.235 1.00 93.75 109 LYS A C 1
ATOM 862 O O . LYS A 1 109 ? -16.001 -3.371 11.087 1.00 93.75 109 LYS A O 1
ATOM 867 N N . GLU A 1 110 ? -13.840 -3.355 10.492 1.00 91.00 110 GLU A N 1
ATOM 868 C CA . GLU A 1 110 ? -13.270 -3.101 11.823 1.00 91.00 110 GLU A CA 1
ATOM 869 C C . GLU A 1 110 ? -13.182 -1.600 12.169 1.00 91.00 110 GLU A C 1
ATOM 871 O O . GLU A 1 110 ? -12.493 -1.218 13.118 1.00 91.00 110 GLU A O 1
ATOM 876 N N . ARG A 1 111 ? -13.880 -0.723 11.428 1.00 90.00 111 ARG A N 1
ATOM 877 C CA . ARG A 1 111 ? -13.788 0.742 11.580 1.00 90.00 111 ARG A CA 1
ATOM 878 C C . ARG A 1 111 ? -14.029 1.213 13.011 1.00 90.00 111 ARG A C 1
ATOM 880 O O . ARG A 1 111 ? -13.410 2.173 13.453 1.00 90.00 111 ARG A O 1
ATOM 887 N N . GLU A 1 112 ? -14.894 0.529 13.759 1.00 88.75 112 GLU A N 1
ATOM 888 C CA . GLU A 1 112 ? -15.215 0.886 15.143 1.00 88.75 112 GLU A CA 1
ATOM 889 C C . GLU A 1 112 ? -14.000 0.811 16.065 1.00 88.75 112 GLU A C 1
ATOM 891 O O . GLU A 1 112 ? -13.902 1.597 17.001 1.00 88.75 112 GLU A O 1
ATOM 896 N N . TRP A 1 113 ? -13.042 -0.076 15.783 1.00 84.88 113 TRP A N 1
ATOM 897 C CA . TRP A 1 113 ? -11.813 -0.193 16.565 1.00 84.88 113 TRP A CA 1
ATOM 898 C C . TRP A 1 113 ? -10.927 1.054 16.451 1.00 84.88 113 TRP A C 1
ATOM 900 O O . TRP A 1 113 ? -10.288 1.442 17.425 1.00 84.88 113 TRP A O 1
ATOM 910 N N . PHE A 1 114 ? -10.918 1.699 15.280 1.00 85.44 114 PHE A N 1
ATOM 911 C CA . PHE A 1 114 ? -10.165 2.931 15.022 1.00 85.44 114 PHE A CA 1
ATOM 912 C C . PHE A 1 114 ? -10.964 4.191 15.362 1.00 85.44 114 PHE A C 1
ATOM 914 O O . PHE A 1 114 ? -10.400 5.202 15.773 1.00 85.44 114 PHE A O 1
ATOM 921 N N . LEU A 1 115 ? -12.285 4.144 15.170 1.00 84.88 115 LEU A N 1
ATOM 922 C CA . LEU A 1 115 ? -13.181 5.284 15.342 1.00 84.88 115 LEU A CA 1
ATOM 923 C C . LEU A 1 115 ? -13.751 5.401 16.754 1.00 84.88 115 LEU A C 1
ATOM 925 O O . LEU A 1 115 ? -14.428 6.397 17.021 1.00 84.88 115 LEU A O 1
ATOM 929 N N . LYS A 1 116 ? -13.467 4.448 17.657 1.00 77.62 116 LYS A N 1
ATOM 930 C CA . LYS A 1 116 ? -13.840 4.533 19.073 1.00 77.62 116 LYS A CA 1
ATOM 931 C C . LYS A 1 116 ? -13.200 5.776 19.687 1.00 77.62 116 LYS A C 1
ATOM 933 O O . LYS A 1 116 ? -12.075 5.770 20.171 1.00 77.62 116 LYS A O 1
ATOM 938 N N . THR A 1 117 ? -13.939 6.878 19.641 1.00 56.44 117 THR A N 1
ATOM 939 C CA . THR A 1 117 ? -13.692 8.056 20.456 1.00 56.44 117 THR A CA 1
ATOM 940 C C . THR A 1 117 ? -13.610 7.568 21.893 1.00 56.44 117 THR A C 1
ATOM 942 O O . THR A 1 117 ? -14.560 6.957 22.387 1.00 56.44 117 THR A O 1
ATOM 945 N N . SER A 1 118 ? -12.488 7.822 22.561 1.00 51.47 118 SER A N 1
ATOM 946 C CA . SER A 1 118 ? -12.458 7.877 24.015 1.00 51.47 118 SER A CA 1
ATOM 947 C C . SER A 1 118 ? -13.585 8.817 24.438 1.00 51.47 118 SER A C 1
ATOM 949 O O . SER A 1 118 ? -13.466 10.034 24.303 1.00 51.47 118 SER A O 1
ATOM 951 N N . ARG A 1 119 ? -14.729 8.263 24.857 1.00 49.72 119 ARG A N 1
ATOM 952 C CA . ARG A 1 119 ? -15.736 9.024 25.595 1.00 49.72 119 ARG A CA 1
ATOM 953 C C . ARG A 1 119 ? -15.090 9.390 26.930 1.00 49.72 119 ARG A C 1
ATOM 955 O O . ARG A 1 119 ? -15.237 8.674 27.909 1.00 49.72 119 ARG A O 1
ATOM 962 N N . THR A 1 120 ? -14.356 10.490 26.926 1.00 48.41 120 THR A N 1
ATOM 963 C CA . THR A 1 120 ? -13.822 11.185 28.094 1.00 48.41 120 THR A CA 1
ATOM 964 C C . THR A 1 120 ? -13.916 12.655 27.687 1.00 48.41 120 THR A C 1
ATOM 966 O O . THR A 1 120 ? -13.257 13.050 26.737 1.00 48.41 120 THR A O 1
ATOM 969 N N . SER A 1 121 ? -14.793 13.504 28.209 1.00 44.50 121 SER A N 1
ATOM 970 C CA . SER A 1 121 ? -15.426 13.553 29.518 1.00 44.50 121 SER A CA 1
ATOM 971 C C . SER A 1 121 ? -16.810 14.191 29.360 1.00 44.50 121 SER A C 1
ATOM 973 O O . SER A 1 121 ? -16.916 15.301 28.849 1.00 44.50 121 SER A O 1
ATOM 975 N N . GLN A 1 122 ? -17.865 13.509 29.813 1.00 46.28 122 GLN A N 1
ATOM 976 C CA . GLN A 1 122 ? -18.985 14.227 30.417 1.00 46.28 122 GLN A CA 1
ATOM 977 C C . GLN A 1 122 ? -18.434 14.876 31.687 1.00 46.28 122 GLN A C 1
ATOM 979 O O . GLN A 1 122 ? -18.052 14.147 32.601 1.00 46.28 122 GLN A O 1
ATOM 984 N N . ARG A 1 123 ? -18.349 16.203 31.721 1.00 39.12 123 ARG A N 1
ATOM 985 C CA . ARG A 1 123 ? -18.515 17.044 32.913 1.00 39.12 123 ARG A CA 1
ATOM 986 C C . ARG A 1 123 ? -18.588 18.495 32.477 1.00 39.12 123 ARG A C 1
ATOM 988 O O . ARG A 1 123 ? -17.678 18.902 31.726 1.00 39.12 123 ARG A O 1
#

Nearest PDB structures (foldseek):
  5fje-assembly1_A  TM=6.085E-01  e=3.785E+00  Methylosinus trichosporium OB3b
  8r4l-assembly1_A  TM=6.041E-01  e=6.120E+00  Methylosinus trichosporium OB3b
  6jx6-assembly1_A  TM=3.621E-01  e=2.470E+00  Homo sapiens
  6jx6-assembly1_D  TM=2.947E-01  e=1.301E+00  Homo sapiens
  8e2i-assembly1_F  TM=3.665E-01  e=3.785E+00  Homo sapiens

Foldseek 3Di:
DDPLLVVLLVLLLVLLVVLLVVLVCLQVVVDPPDDPPPVVSNVSSVVSNVLSVVSVVLSVVSVDLAPCSLVVLLVSLVVVLVVLVVPPDDPVSVVSNVSSCSSNVSSVVVVCSSVVDPCPDDD